Protein AF-A0A522C9J1-F1 (afdb_monomer_lite)

Sequence (48 aa):
ARRVIEAFEEASREGRGVVTVDGRMIENLHVENARRVLATADAIAALA

Radius of gyration: 12.29 Å; chains: 1; bounding box: 26×20×34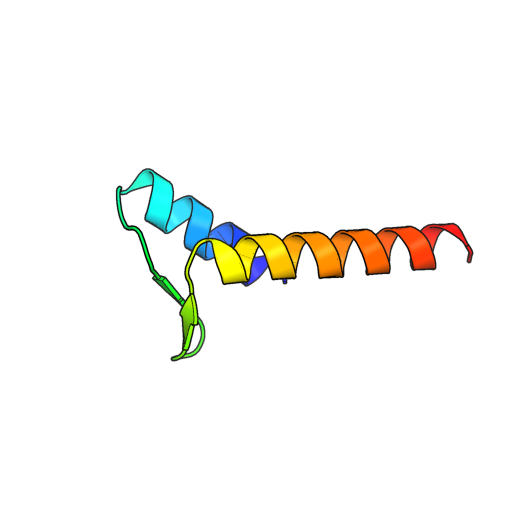 Å

Foldseek 3Di:
DVVLQVQCVVCVVVVHQWDDDPNDIHGPVNNVVVVVVVVVVVVVVVVD

pLDDT: mean 97.74, std 2.55, range [81.19, 98.69]

Structure (mmCIF, N/CA/C/O backbone):
data_AF-A0A522C9J1-F1
#
_entry.id   AF-A0A522C9J1-F1
#
loop_
_atom_site.group_PDB
_atom_site.id
_atom_site.type_symbol
_atom_site.label_atom_id
_atom_site.label_alt_id
_atom_site.label_comp_id
_atom_site.label_asym_id
_atom_site.label_entity_id
_atom_site.label_seq_id
_atom_site.pdbx_PDB_ins_code
_atom_site.Cartn_x
_atom_site.Cartn_y
_atom_site.Cartn_z
_atom_site.occupancy
_atom_site.B_iso_or_equiv
_atom_site.auth_seq_id
_atom_site.auth_comp_id
_atom_site.auth_asym_id
_atom_site.auth_atom_id
_atom_site.pdbx_PDB_model_num
ATOM 1 N N . ALA A 1 1 ? 0.487 -4.393 -2.572 1.00 94.00 1 ALA A N 1
ATOM 2 C CA . ALA A 1 1 ? 0.935 -3.050 -2.149 1.00 94.00 1 ALA A CA 1
ATOM 3 C C . ALA A 1 1 ? -0.200 -2.024 -2.195 1.00 94.00 1 ALA A C 1
ATOM 5 O O . ALA A 1 1 ? -0.557 -1.535 -1.137 1.00 94.00 1 ALA A O 1
ATOM 6 N N . ARG A 1 2 ? -0.832 -1.762 -3.353 1.00 97.62 2 ARG A N 1
ATOM 7 C CA . ARG A 1 2 ? -1.907 -0.747 -3.485 1.00 97.62 2 ARG A CA 1
ATOM 8 C C . ARG A 1 2 ? -3.041 -0.877 -2.457 1.00 97.62 2 ARG A C 1
ATOM 10 O O . ARG A 1 2 ? -3.276 0.057 -1.710 1.00 97.62 2 ARG A O 1
ATOM 17 N N . ARG A 1 3 ? -3.605 -2.078 -2.285 1.00 97.62 3 ARG A N 1
ATOM 18 C CA . ARG A 1 3 ? -4.655 -2.334 -1.279 1.00 97.62 3 ARG A CA 1
ATOM 19 C C . ARG A 1 3 ? -4.261 -1.989 0.169 1.00 97.62 3 ARG A C 1
ATOM 21 O O . ARG A 1 3 ? -5.117 -1.614 0.953 1.00 97.62 3 ARG A O 1
ATOM 28 N N . VAL A 1 4 ? -2.982 -2.135 0.539 1.00 97.94 4 VAL A N 1
ATOM 29 C CA . VAL A 1 4 ? -2.489 -1.759 1.883 1.00 97.94 4 VAL A CA 1
ATOM 30 C C . VAL A 1 4 ? -2.534 -0.241 2.062 1.00 97.94 4 VAL A C 1
ATOM 32 O O . VAL A 1 4 ? -2.927 0.230 3.122 1.00 97.94 4 VAL A O 1
ATOM 35 N N . ILE A 1 5 ? -2.163 0.502 1.017 1.00 98.56 5 ILE A N 1
ATOM 36 C CA . ILE A 1 5 ? -2.183 1.968 0.995 1.00 98.56 5 ILE A CA 1
ATOM 37 C C . ILE A 1 5 ? -3.632 2.459 1.070 1.00 98.56 5 ILE A C 1
ATOM 39 O O . ILE A 1 5 ? -3.975 3.189 1.990 1.00 98.56 5 ILE A O 1
ATOM 43 N N . GLU A 1 6 ? -4.493 1.973 0.174 1.00 98.44 6 GLU A N 1
ATOM 44 C CA . GLU A 1 6 ? -5.906 2.370 0.101 1.00 98.44 6 GLU A CA 1
ATOM 45 C C . GLU A 1 6 ? -6.656 2.096 1.413 1.00 98.44 6 GLU A C 1
ATOM 47 O O . GLU A 1 6 ? -7.337 2.975 1.939 1.00 98.44 6 GLU A O 1
ATOM 52 N N . ALA A 1 7 ? -6.493 0.897 1.987 1.00 98.31 7 ALA A N 1
ATOM 53 C CA . ALA A 1 7 ? -7.165 0.532 3.232 1.00 98.31 7 ALA A CA 1
ATOM 54 C C . ALA A 1 7 ? -6.709 1.394 4.419 1.00 98.31 7 ALA A C 1
ATOM 56 O O . ALA A 1 7 ? -7.521 1.752 5.272 1.00 98.31 7 ALA A O 1
ATOM 57 N N . PHE A 1 8 ? -5.416 1.724 4.492 1.00 98.56 8 PHE A N 1
ATOM 58 C CA . PHE A 1 8 ? -4.897 2.574 5.559 1.00 98.56 8 PHE A CA 1
ATOM 59 C C . PHE A 1 8 ? -5.290 4.042 5.375 1.00 98.56 8 PHE A C 1
ATOM 61 O O . PHE A 1 8 ? -5.567 4.716 6.363 1.00 98.56 8 PHE A O 1
ATOM 68 N N . GLU A 1 9 ? -5.348 4.548 4.142 1.00 98.31 9 GLU A N 1
ATOM 69 C CA . GLU A 1 9 ? -5.791 5.916 3.850 1.00 98.31 9 GLU A CA 1
ATOM 70 C C . GLU A 1 9 ? -7.277 6.119 4.179 1.00 98.31 9 GLU A C 1
ATOM 72 O O . GLU A 1 9 ? -7.641 7.165 4.714 1.00 98.31 9 GLU A O 1
ATOM 77 N N . GLU A 1 10 ? -8.129 5.118 3.933 1.00 98.38 10 GLU A N 1
ATOM 78 C CA . GLU A 1 10 ? -9.522 5.114 4.409 1.00 98.38 10 GLU A CA 1
ATOM 79 C C . GLU A 1 10 ? -9.588 5.145 5.939 1.00 98.38 10 GLU A C 1
ATOM 81 O O . GLU A 1 10 ? -10.194 6.041 6.523 1.00 98.38 10 GLU A O 1
ATOM 86 N N . ALA A 1 11 ? -8.888 4.224 6.604 1.00 98.25 11 ALA A N 1
ATOM 87 C CA . ALA A 1 11 ? -8.867 4.163 8.061 1.00 98.25 11 ALA A CA 1
ATOM 88 C C . ALA A 1 11 ? -8.331 5.461 8.695 1.00 98.25 11 ALA A C 1
ATOM 90 O O . ALA A 1 11 ? -8.880 5.939 9.687 1.00 98.25 11 ALA A O 1
ATOM 91 N N . SER A 1 12 ? -7.314 6.074 8.086 1.00 98.19 12 SER A N 1
ATOM 92 C CA . SER A 1 12 ? -6.737 7.345 8.533 1.00 98.19 12 SER A CA 1
ATOM 93 C 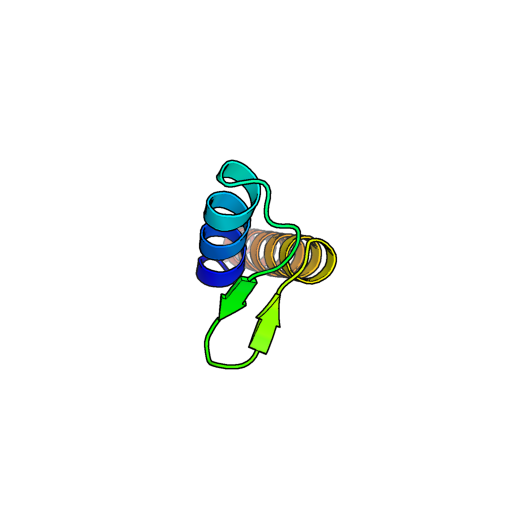C . SER A 1 12 ? -7.721 8.506 8.404 1.00 98.19 12 SER A C 1
ATOM 95 O O . SER A 1 12 ? -7.778 9.350 9.298 1.00 98.19 12 SER A O 1
ATOM 97 N N . ARG A 1 13 ? -8.533 8.548 7.336 1.00 98.44 13 ARG A N 1
ATOM 98 C CA . ARG A 1 13 ? -9.602 9.552 7.177 1.00 98.44 13 ARG A CA 1
ATOM 99 C C . ARG A 1 13 ? -10.667 9.447 8.268 1.00 98.44 13 ARG A C 1
ATOM 101 O O . ARG A 1 13 ? -11.247 10.457 8.650 1.00 98.44 13 ARG A O 1
ATOM 108 N N . GLU A 1 14 ? -10.868 8.254 8.812 1.00 98.12 14 GLU A N 1
ATOM 109 C CA . GLU A 1 14 ? -11.746 8.000 9.958 1.00 98.12 14 GLU A CA 1
ATOM 110 C C . GLU A 1 14 ? -11.051 8.203 11.322 1.00 98.12 14 GLU A C 1
ATOM 112 O O . GLU A 1 14 ? -11.637 7.921 12.367 1.00 98.12 14 GLU A O 1
ATOM 117 N N . GLY A 1 15 ? -9.795 8.665 11.342 1.00 98.19 15 GLY A N 1
ATOM 118 C CA . GLY A 1 15 ? -9.025 8.896 12.568 1.00 98.19 15 GLY A CA 1
ATOM 119 C C . GLY A 1 15 ? -8.432 7.633 13.203 1.00 98.19 15 GLY A C 1
ATOM 120 O O . GLY A 1 15 ? -7.995 7.670 14.354 1.00 98.19 15 GLY A O 1
ATOM 121 N N . ARG A 1 16 ? -8.399 6.504 12.483 1.00 98.19 16 ARG A N 1
ATOM 122 C CA . ARG A 1 16 ? -7.806 5.248 12.962 1.00 98.19 16 ARG A CA 1
ATOM 123 C C . ARG A 1 16 ? -6.318 5.186 12.613 1.00 98.19 16 ARG A C 1
ATOM 125 O O . ARG A 1 16 ? -5.927 5.429 11.478 1.00 98.19 16 ARG A O 1
ATOM 132 N N . GLY A 1 17 ? -5.490 4.792 13.583 1.00 97.69 17 GLY A N 1
ATOM 133 C CA . GLY A 1 17 ? -4.041 4.617 13.392 1.00 97.69 17 GLY A CA 1
ATOM 134 C C . GLY A 1 17 ? -3.620 3.258 12.821 1.00 97.69 17 GLY A C 1
ATOM 135 O O . GLY A 1 17 ? -2.449 3.076 12.500 1.00 97.69 17 GLY A O 1
ATOM 136 N N . VAL A 1 18 ? -4.551 2.302 12.711 1.00 98.31 18 VAL A N 1
ATOM 137 C CA . VAL A 1 18 ? -4.320 0.950 12.179 1.00 98.31 18 VAL A CA 1
ATOM 138 C C . VAL A 1 18 ? -5.561 0.416 11.457 1.00 98.31 18 VAL A C 1
ATOM 140 O O . VAL A 1 18 ? -6.682 0.845 11.735 1.00 98.31 18 VAL A O 1
ATOM 143 N N . VAL A 1 19 ? -5.377 -0.563 10.568 1.00 98.56 19 VAL A N 1
ATOM 144 C CA . VAL A 1 19 ? -6.463 -1.282 9.876 1.00 98.56 19 VAL A CA 1
ATOM 145 C C . VAL A 1 19 ? -6.112 -2.755 9.676 1.00 98.56 19 VAL A C 1
ATOM 147 O O . VAL A 1 19 ? -4.944 -3.102 9.534 1.00 98.56 19 VAL A O 1
ATOM 150 N N . THR A 1 20 ? -7.105 -3.644 9.651 1.00 98.38 20 THR A N 1
ATOM 151 C CA . THR A 1 20 ? -6.886 -5.057 9.314 1.00 98.38 20 THR A CA 1
ATOM 152 C C . THR A 1 20 ? -7.109 -5.293 7.823 1.00 98.38 20 THR A C 1
ATOM 154 O O . THR A 1 20 ? -8.182 -5.005 7.302 1.00 98.38 20 THR A O 1
ATOM 157 N N . VAL A 1 21 ? -6.115 -5.868 7.144 1.00 97.62 21 VAL A N 1
ATOM 158 C CA . VAL A 1 21 ? -6.195 -6.301 5.740 1.00 97.62 21 VAL A CA 1
ATOM 159 C C . VAL A 1 21 ? -5.764 -7.762 5.675 1.00 97.62 21 VAL A C 1
ATOM 161 O O . VAL A 1 21 ? -4.671 -8.096 6.126 1.00 97.62 21 VAL A O 1
ATOM 164 N N . ASP A 1 22 ? -6.615 -8.642 5.144 1.00 95.75 22 ASP A N 1
ATOM 165 C CA . ASP A 1 22 ? -6.382 -10.098 5.086 1.00 95.75 22 ASP A CA 1
ATOM 166 C C . ASP A 1 22 ? -5.931 -10.715 6.421 1.00 95.75 22 ASP A C 1
ATOM 168 O O . ASP A 1 22 ? -4.983 -11.498 6.491 1.00 95.75 22 ASP A O 1
ATOM 172 N N . GLY A 1 23 ? -6.575 -10.311 7.518 1.00 97.50 23 GLY A N 1
ATOM 173 C CA . GLY A 1 23 ? -6.245 -10.811 8.855 1.00 97.50 23 GLY A CA 1
ATOM 174 C C . GLY A 1 23 ? -4.912 -10.305 9.420 1.00 97.50 23 GLY A C 1
ATOM 175 O O . GLY A 1 23 ? -4.490 -10.773 10.473 1.00 97.50 23 GLY A O 1
ATOM 176 N N . ARG A 1 24 ? -4.246 -9.345 8.764 1.00 97.38 24 ARG A N 1
ATOM 177 C CA . ARG A 1 24 ? -3.014 -8.708 9.253 1.00 97.38 24 ARG A CA 1
ATOM 178 C C . ARG A 1 24 ? -3.266 -7.262 9.650 1.00 97.38 24 ARG A C 1
ATOM 180 O O . ARG A 1 24 ? -3.991 -6.552 8.959 1.00 97.38 24 ARG A O 1
ATOM 187 N N . MET A 1 25 ? -2.646 -6.826 10.743 1.00 98.19 25 MET A N 1
ATOM 188 C CA . MET A 1 25 ? -2.662 -5.426 11.166 1.00 98.19 25 MET A CA 1
ATOM 189 C C . MET A 1 25 ? -1.714 -4.603 10.287 1.00 98.19 25 MET A C 1
ATOM 191 O O . MET A 1 25 ? -0.565 -4.982 10.073 1.00 98.19 25 MET A O 1
ATOM 195 N N . ILE A 1 26 ? -2.228 -3.494 9.768 1.00 98.50 26 ILE A N 1
ATOM 196 C CA . ILE A 1 26 ? -1.541 -2.517 8.932 1.00 98.50 26 ILE A CA 1
ATOM 197 C C . ILE A 1 26 ? -1.472 -1.200 9.700 1.00 98.50 26 ILE A C 1
ATOM 199 O O . ILE A 1 26 ? -2.467 -0.753 10.264 1.00 98.50 26 ILE A O 1
ATOM 203 N N . GLU A 1 27 ? -0.305 -0.565 9.659 1.00 98.38 27 GLU A N 1
ATOM 204 C CA . GLU A 1 27 ? -0.008 0.729 10.279 1.00 98.38 27 GLU A CA 1
ATOM 205 C C . GLU A 1 27 ? 0.781 1.585 9.277 1.00 98.38 27 GLU A C 1
ATOM 207 O O . GLU A 1 27 ? 1.132 1.105 8.194 1.00 98.38 27 GLU A O 1
ATOM 212 N N . ASN A 1 28 ? 1.131 2.818 9.646 1.00 98.19 28 ASN A N 1
ATOM 213 C CA . ASN A 1 28 ? 1.828 3.737 8.744 1.00 98.19 28 ASN A CA 1
ATOM 214 C C . ASN A 1 28 ? 3.146 3.163 8.172 1.00 98.19 28 ASN A C 1
ATOM 216 O O . ASN A 1 28 ? 3.426 3.326 6.987 1.00 98.19 28 ASN A O 1
ATOM 220 N N . LEU A 1 29 ? 3.932 2.417 8.962 1.00 98.19 29 LEU A N 1
ATOM 221 C CA . LEU A 1 29 ? 5.169 1.782 8.477 1.00 98.19 29 LEU A CA 1
ATOM 222 C C . LEU A 1 29 ? 4.909 0.772 7.346 1.00 98.19 29 LEU A C 1
ATOM 224 O O . LEU A 1 29 ? 5.673 0.693 6.381 1.00 98.19 29 LEU A O 1
ATOM 228 N N . HIS A 1 30 ? 3.817 0.011 7.431 1.00 98.44 30 HIS A N 1
ATOM 229 C CA . HIS A 1 30 ? 3.423 -0.922 6.377 1.00 98.44 30 HIS A CA 1
ATOM 230 C C . HIS A 1 30 ? 3.068 -0.188 5.073 1.00 98.44 30 HIS A C 1
ATOM 232 O O . HIS A 1 30 ? 3.395 -0.679 3.990 1.00 98.44 30 HIS A O 1
ATOM 238 N N . VAL A 1 31 ? 2.449 0.994 5.166 1.00 98.38 31 VAL A N 1
ATOM 239 C CA . VAL A 1 31 ? 2.128 1.852 4.012 1.00 98.38 31 VAL A CA 1
ATOM 240 C C . VAL A 1 31 ? 3.389 2.402 3.362 1.00 98.38 31 VAL A C 1
ATOM 242 O O . VAL A 1 31 ? 3.541 2.291 2.147 1.00 98.38 31 VAL A O 1
ATOM 245 N N . GLU A 1 32 ? 4.323 2.923 4.156 1.00 98.62 32 GLU A N 1
ATOM 246 C CA . GLU A 1 32 ? 5.609 3.415 3.653 1.00 98.62 32 GLU A CA 1
ATOM 247 C C . GLU A 1 32 ? 6.384 2.318 2.914 1.00 98.62 32 GLU A C 1
ATOM 249 O O . GLU A 1 32 ? 6.890 2.523 1.808 1.00 98.62 32 GLU A O 1
ATOM 254 N N . ASN A 1 33 ? 6.396 1.101 3.459 1.00 98.62 33 ASN A N 1
ATOM 255 C CA . ASN A 1 33 ? 6.995 -0.043 2.780 1.00 98.62 33 ASN A CA 1
ATOM 256 C C . ASN A 1 33 ? 6.253 -0.407 1.484 1.00 98.62 33 ASN A C 1
ATOM 258 O O . ASN A 1 33 ? 6.893 -0.681 0.469 1.00 98.62 33 ASN A O 1
ATOM 262 N N . ALA A 1 34 ? 4.917 -0.374 1.474 1.00 98.50 34 ALA A N 1
ATOM 263 C CA . ALA A 1 34 ? 4.132 -0.625 0.266 1.00 98.50 34 ALA A CA 1
ATOM 264 C C . ALA A 1 34 ? 4.411 0.411 -0.839 1.00 98.50 34 ALA A C 1
ATOM 266 O O . ALA A 1 34 ? 4.523 0.028 -2.005 1.00 98.50 34 ALA A O 1
ATOM 267 N N . ARG A 1 35 ? 4.572 1.692 -0.481 1.00 98.56 35 ARG A N 1
ATOM 268 C CA . ARG A 1 35 ? 4.951 2.772 -1.408 1.00 98.56 35 ARG A CA 1
ATOM 269 C C . ARG A 1 35 ? 6.340 2.538 -2.002 1.00 98.56 35 ARG A C 1
ATOM 271 O O . ARG A 1 35 ? 6.493 2.614 -3.217 1.00 98.56 35 ARG A O 1
ATOM 278 N N . ARG A 1 36 ? 7.326 2.161 -1.179 1.00 98.69 36 ARG A N 1
ATOM 279 C CA . ARG A 1 36 ? 8.679 1.805 -1.652 1.00 98.69 36 ARG A CA 1
ATOM 280 C C . ARG A 1 36 ? 8.665 0.636 -2.634 1.00 98.69 36 ARG A C 1
ATOM 282 O O . ARG A 1 36 ? 9.323 0.709 -3.662 1.00 98.69 36 ARG A O 1
ATOM 289 N N . VAL A 1 37 ? 7.894 -0.416 -2.350 1.00 98.62 37 VAL A N 1
ATOM 290 C CA . VAL A 1 37 ? 7.764 -1.571 -3.257 1.00 98.62 37 VAL A CA 1
ATOM 291 C C . VAL A 1 37 ? 7.215 -1.151 -4.621 1.00 98.62 37 VAL A C 1
ATOM 293 O O . VAL A 1 37 ? 7.729 -1.603 -5.641 1.00 98.62 37 VAL A O 1
ATOM 296 N N . LEU A 1 38 ? 6.194 -0.287 -4.651 1.00 98.56 38 LEU A N 1
ATOM 297 C CA . LEU A 1 38 ? 5.638 0.223 -5.907 1.00 98.56 38 LEU A CA 1
ATOM 298 C C . LEU A 1 38 ? 6.652 1.081 -6.664 1.00 98.56 38 LEU A C 1
ATOM 300 O O . LEU A 1 38 ? 6.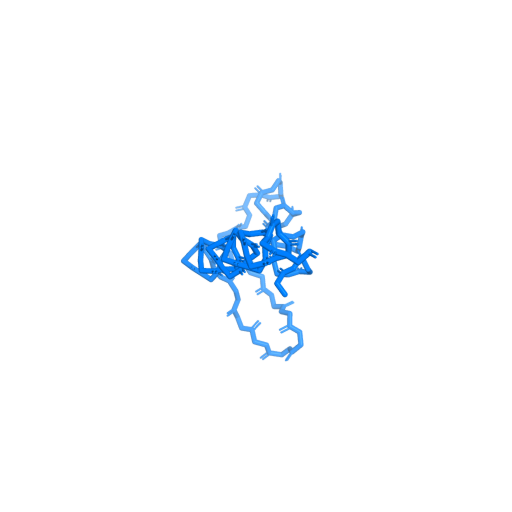865 0.835 -7.842 1.00 98.56 38 LEU A O 1
ATOM 304 N N . ALA A 1 39 ? 7.339 1.997 -5.979 1.00 98.62 39 ALA A N 1
ATOM 305 C CA . ALA A 1 39 ? 8.364 2.831 -6.602 1.00 98.62 39 ALA A CA 1
ATOM 306 C C . ALA A 1 39 ? 9.492 1.995 -7.234 1.00 98.62 39 ALA A C 1
ATOM 308 O O . ALA A 1 39 ? 9.918 2.274 -8.352 1.00 98.62 39 ALA A O 1
ATOM 309 N N . THR A 1 40 ? 9.946 0.935 -6.557 1.00 98.50 40 THR A N 1
ATOM 310 C CA . THR A 1 40 ? 10.933 0.004 -7.122 1.00 98.50 40 THR A CA 1
ATOM 311 C C . THR A 1 40 ? 10.386 -0.729 -8.347 1.00 98.50 40 THR A C 1
ATOM 313 O O . THR A 1 40 ? 11.100 -0.874 -9.335 1.00 98.50 40 THR A O 1
ATOM 316 N N . ALA A 1 41 ? 9.133 -1.189 -8.305 1.00 98.56 41 ALA A N 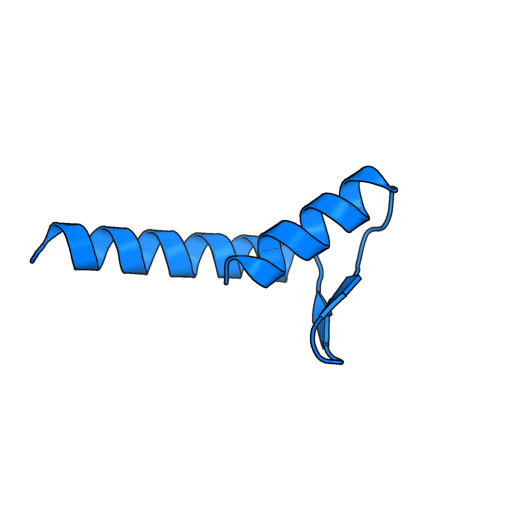1
ATOM 317 C CA . ALA A 1 41 ? 8.508 -1.856 -9.445 1.00 98.56 41 ALA A CA 1
ATOM 318 C C . ALA A 1 41 ? 8.369 -0.915 -10.654 1.00 98.56 41 ALA A C 1
ATOM 320 O O . ALA A 1 41 ? 8.698 -1.316 -11.769 1.00 98.56 41 ALA A O 1
ATOM 321 N N . ASP A 1 42 ? 7.956 0.334 -10.428 1.00 98.44 42 ASP A N 1
ATOM 322 C CA . ASP A 1 42 ? 7.829 1.357 -11.470 1.00 98.44 42 ASP A CA 1
ATOM 323 C C . ASP A 1 42 ? 9.198 1.689 -12.089 1.00 98.44 42 ASP A C 1
ATOM 325 O O . ASP A 1 42 ? 9.323 1.784 -13.309 1.00 98.44 42 ASP A O 1
ATOM 329 N N . ALA A 1 43 ? 10.250 1.786 -11.268 1.00 98.56 43 ALA A N 1
ATOM 330 C CA . ALA A 1 43 ? 11.615 1.997 -11.744 1.00 98.56 43 ALA A CA 1
ATOM 331 C C . ALA A 1 43 ? 12.129 0.836 -12.614 1.00 98.56 43 ALA A C 1
ATOM 333 O O . ALA A 1 43 ? 1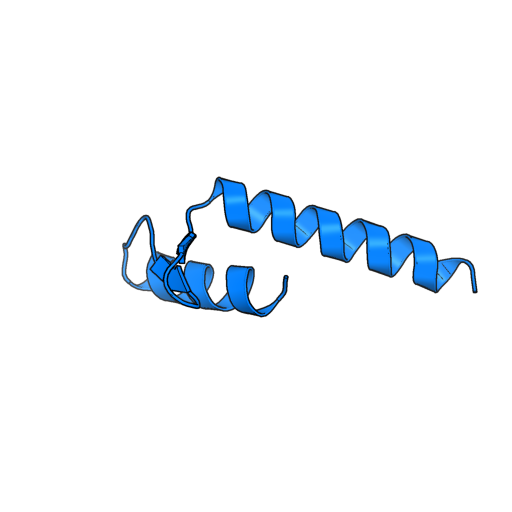2.787 1.080 -13.620 1.00 98.56 43 ALA A O 1
ATOM 334 N N . ILE A 1 44 ? 11.817 -0.416 -12.258 1.00 98.44 44 ILE A N 1
ATOM 335 C CA . ILE A 1 44 ? 12.167 -1.588 -13.078 1.00 98.44 44 ILE A CA 1
ATOM 336 C C . ILE A 1 44 ? 11.398 -1.564 -14.402 1.00 98.44 44 ILE A C 1
ATOM 338 O O . ILE A 1 44 ? 11.987 -1.804 -15.452 1.00 98.44 44 ILE A O 1
ATOM 342 N N . ALA A 1 45 ? 10.099 -1.258 -14.363 1.00 98.25 45 ALA A N 1
ATOM 343 C CA . ALA A 1 45 ? 9.265 -1.193 -15.560 1.00 98.25 45 ALA A CA 1
ATOM 344 C C . ALA A 1 45 ? 9.743 -0.119 -16.550 1.00 98.25 45 ALA A C 1
ATOM 346 O O . ALA A 1 45 ? 9.643 -0.324 -17.752 1.00 98.25 45 ALA A O 1
ATOM 347 N N . ALA A 1 46 ? 10.305 0.990 -16.062 1.00 98.12 46 ALA A N 1
ATOM 348 C CA . ALA A 1 46 ? 10.859 2.053 -16.900 1.00 98.12 46 ALA A CA 1
ATOM 349 C C . ALA A 1 46 ? 12.160 1.675 -17.643 1.00 98.12 46 ALA A C 1
ATOM 351 O O . ALA A 1 46 ? 12.597 2.432 -18.508 1.00 98.12 46 ALA A O 1
ATOM 352 N N . LEU A 1 47 ? 12.799 0.549 -17.301 1.00 96.06 47 LEU A N 1
ATOM 353 C CA . LEU A 1 47 ? 14.003 0.047 -17.980 1.00 96.06 47 LEU A CA 1
ATOM 354 C C . LEU A 1 47 ? 13.699 -0.936 -19.124 1.00 96.06 47 LEU A C 1
ATOM 356 O O . LEU A 1 47 ? 14.624 -1.290 -19.857 1.00 96.06 47 LEU 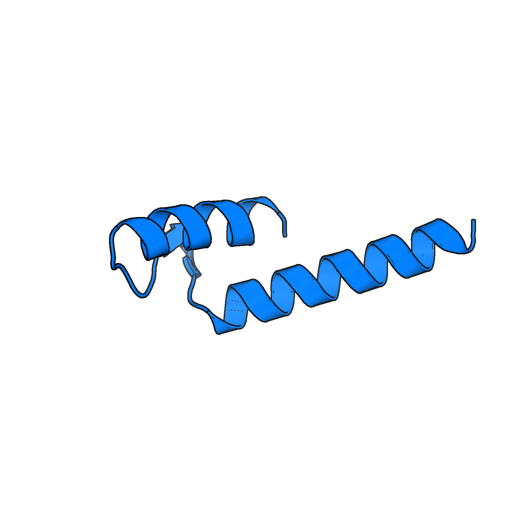A O 1
ATOM 360 N N . ALA A 1 48 ? 12.456 -1.415 -19.228 1.00 81.19 48 ALA A N 1
ATOM 361 C CA . ALA A 1 48 ? 12.002 -2.382 -20.229 1.00 81.19 48 ALA A CA 1
ATOM 362 C C . ALA A 1 48 ? 11.394 -1.683 -21.452 1.00 81.19 48 ALA A C 1
ATOM 364 O O . ALA A 1 48 ? 11.597 -2.212 -22.569 1.00 81.19 48 ALA A O 1
#

Secondary structure (DSSP, 8-state):
-HHHHHHHHHHHHTT-S-EEETTEEE-HHHHHHHHHHHHHHHHHHTT-